Protein AF-A0ABD0NC93-F1 (afdb_monomer)

pLDDT: mean 73.39, std 14.08, range [49.16, 96.38]

Sequence (67 aa):
IGYASIVIVSLLNIYYIVILAWGLYYLFHCNNKWNTENCVEDTLRKNKTLWAAANATNFTSPVTEFW

InterPro domains:
  IP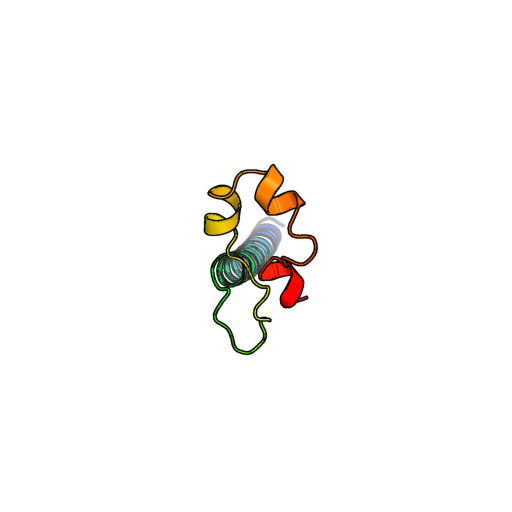R000175 Sodium:neurotransmitter symporter [PF00209] (1-67)
  IPR000175 Sodium:neurotransmitter symporter [PS50267] (1-67)
  IPR000175 Sodium:neurotransmitter symporter [PTHR11616] (1-67)
  IPR037272 Sodium:neurotransmitter symporter superfamily [SSF161070] (1-67)

Radius of gyration: 17.57 Å; Cα contacts (8 Å, |Δi|>4): 46; chains: 1; bounding box: 40×21×49 Å

Secondary structure (DSSP, 8-state):
-HHHHHHHHHHHHHHHHHHHHHHHHHHT---STTS-TTB--HHHHHHS-HHHHHS-TTPBPHHHHH-

Foldseek 3Di:
DVVVVVVVVVVVVVVVVVVVVVVVVQLADQPDPQHDPLEDRVVRVVVDDPVVNVVCPRRDHSVRSVD

Mean predicted aligned error: 10.63 Å

Structure (mmCIF, N/CA/C/O backbone):
data_AF-A0ABD0NC93-F1
#
_entry.id   AF-A0ABD0NC93-F1
#
loop_
_atom_site.group_PDB
_atom_site.id
_atom_site.type_symbol
_atom_site.label_atom_id
_atom_site.label_alt_id
_atom_site.label_comp_id
_atom_site.label_asym_id
_atom_site.label_entity_id
_atom_site.label_seq_id
_atom_site.pdbx_PDB_ins_code
_atom_site.Cartn_x
_atom_site.Cartn_y
_atom_site.Cartn_z
_atom_site.occupancy
_atom_site.B_iso_or_equiv
_atom_site.auth_seq_id
_atom_site.auth_comp_id
_atom_site.auth_asym_id
_atom_site.auth_atom_id
_atom_site.pdbx_PDB_model_num
ATOM 1 N N . ILE A 1 1 ? 21.885 -2.554 -21.921 1.00 71.12 1 ILE A N 1
ATOM 2 C CA . ILE A 1 1 ? 21.861 -2.530 -20.435 1.00 71.12 1 ILE A CA 1
ATOM 3 C C . ILE A 1 1 ? 20.870 -1.482 -19.919 1.00 71.12 1 ILE A C 1
ATOM 5 O O . ILE A 1 1 ? 19.936 -1.876 -19.238 1.00 71.12 1 ILE A O 1
ATOM 9 N N . GLY A 1 2 ? 20.968 -0.205 -20.323 1.00 88.00 2 GLY A N 1
ATOM 10 C CA . GLY A 1 2 ? 20.068 0.861 -19.835 1.00 88.00 2 GLY A CA 1
ATOM 11 C C . GLY A 1 2 ? 18.561 0.648 -20.072 1.00 88.00 2 GLY A C 1
ATOM 12 O O . GLY A 1 2 ? 17.768 0.850 -19.163 1.00 88.00 2 GLY A O 1
ATOM 13 N N . TYR A 1 3 ? 18.140 0.168 -21.248 1.00 85.88 3 TYR A N 1
ATOM 14 C CA . TYR A 1 3 ? 16.713 -0.103 -21.499 1.00 85.88 3 TYR A CA 1
ATOM 15 C C . TYR A 1 3 ? 16.155 -1.241 -20.636 1.00 85.88 3 TYR A C 1
ATOM 17 O O . TYR A 1 3 ? 15.054 -1.127 -20.109 1.00 85.88 3 TYR A O 1
ATOM 25 N N . ALA A 1 4 ? 16.935 -2.307 -20.430 1.00 90.31 4 ALA A N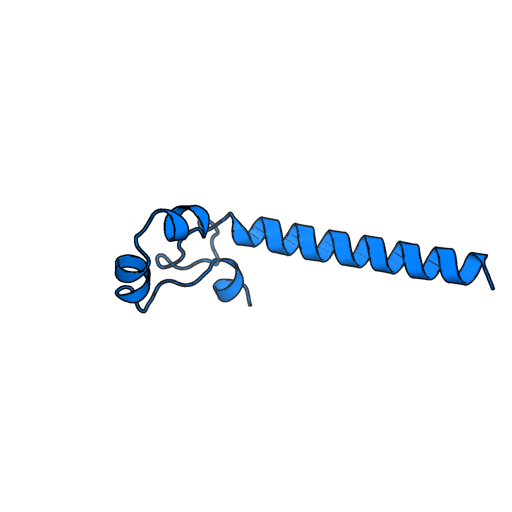 1
ATOM 26 C CA . ALA A 1 4 ? 16.529 -3.417 -19.572 1.00 90.31 4 ALA A CA 1
ATOM 27 C C . ALA A 1 4 ? 16.359 -2.967 -18.110 1.00 90.31 4 ALA A C 1
ATOM 29 O O . ALA A 1 4 ? 15.378 -3.338 -17.472 1.00 90.31 4 ALA A O 1
ATOM 30 N N . SER A 1 5 ? 17.252 -2.112 -17.594 1.00 92.12 5 SER A N 1
ATOM 31 C CA . SER A 1 5 ? 17.106 -1.575 -16.235 1.00 92.12 5 SER A CA 1
ATOM 32 C C . SER A 1 5 ? 15.890 -0.659 -16.096 1.00 92.12 5 SER A C 1
ATOM 34 O O . SER A 1 5 ? 15.203 -0.732 -15.083 1.00 92.12 5 SER A O 1
ATOM 36 N N . ILE A 1 6 ? 15.577 0.158 -17.111 1.00 92.12 6 ILE A N 1
ATOM 37 C CA . ILE A 1 6 ? 14.392 1.035 -17.091 1.00 92.12 6 ILE A CA 1
ATOM 38 C C . ILE A 1 6 ? 13.104 0.206 -17.012 1.00 92.12 6 ILE A C 1
ATOM 40 O O . ILE A 1 6 ? 12.221 0.530 -16.223 1.00 92.12 6 ILE A O 1
ATOM 44 N N . VAL A 1 7 ? 13.018 -0.883 -17.782 1.00 94.06 7 VAL A N 1
ATOM 45 C CA . VAL A 1 7 ? 11.853 -1.782 -17.773 1.00 94.06 7 VAL A CA 1
ATOM 46 C C . VAL A 1 7 ? 11.698 -2.491 -16.425 1.00 94.06 7 VAL A C 1
ATO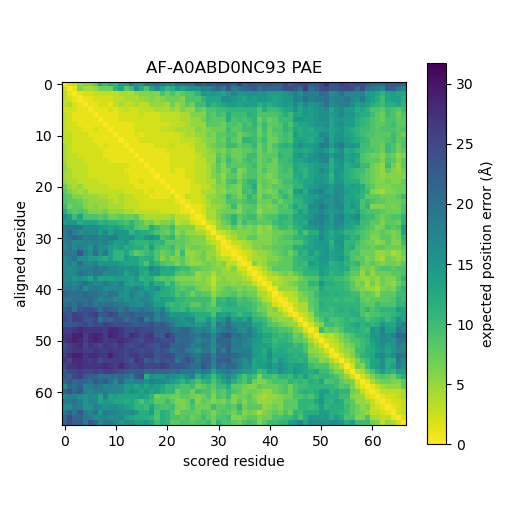M 48 O O . VAL A 1 7 ? 10.595 -2.584 -15.899 1.00 94.06 7 VAL A O 1
ATOM 51 N N . ILE A 1 8 ? 12.792 -2.966 -15.827 1.00 94.88 8 ILE A N 1
ATOM 52 C CA . ILE A 1 8 ? 12.729 -3.629 -14.516 1.00 94.88 8 ILE A CA 1
ATOM 53 C C . ILE A 1 8 ? 12.286 -2.634 -13.435 1.00 94.88 8 ILE A C 1
ATOM 55 O O . ILE A 1 8 ? 11.376 -2.925 -12.662 1.00 94.88 8 ILE A O 1
ATOM 59 N N . VAL A 1 9 ? 12.881 -1.438 -13.404 1.00 95.69 9 VAL A N 1
ATOM 60 C CA . VAL A 1 9 ? 12.530 -0.407 -12.418 1.00 95.69 9 VAL A CA 1
ATOM 61 C C . VAL A 1 9 ? 11.075 0.038 -12.579 1.00 95.69 9 VAL A C 1
ATOM 63 O O . VAL A 1 9 ? 10.391 0.213 -11.570 1.00 95.69 9 VAL A O 1
ATOM 66 N N . SER A 1 10 ? 10.564 0.185 -13.805 1.00 93.88 10 SER A N 1
ATOM 67 C CA . SER A 1 10 ? 9.162 0.566 -14.016 1.00 93.88 10 SER A CA 1
ATOM 68 C C . SER A 1 10 ? 8.192 -0.515 -13.533 1.00 93.88 10 SER A C 1
ATOM 70 O O . SER A 1 10 ? 7.233 -0.192 -12.832 1.00 93.88 10 SER A O 1
ATOM 72 N N . LEU A 1 11 ? 8.473 -1.792 -13.809 1.00 95.06 11 LEU A N 1
ATOM 73 C CA . LEU A 1 11 ? 7.660 -2.912 -13.325 1.00 95.06 11 LEU A CA 1
ATOM 74 C C . LEU A 1 11 ? 7.644 -2.993 -11.793 1.00 95.06 11 LEU A C 1
ATOM 76 O O . LEU A 1 11 ? 6.573 -3.159 -11.206 1.00 95.06 11 LEU A O 1
ATOM 80 N N . LEU A 1 12 ? 8.796 -2.813 -11.135 1.00 96.38 12 LEU A N 1
ATOM 81 C CA . LEU A 1 12 ? 8.864 -2.789 -9.669 1.00 96.38 12 LEU A CA 1
ATOM 82 C C . LEU A 1 12 ? 8.079 -1.614 -9.074 1.00 96.38 12 LEU A C 1
ATOM 84 O O . LEU A 1 12 ? 7.395 -1.792 -8.070 1.00 96.38 12 LEU A O 1
ATOM 88 N N . ASN A 1 13 ? 8.143 -0.430 -9.688 1.00 95.12 13 ASN A N 1
ATOM 89 C CA . ASN A 1 13 ? 7.380 0.728 -9.218 1.00 95.12 13 ASN A CA 1
ATOM 90 C C . ASN A 1 13 ? 5.868 0.501 -9.342 1.00 95.12 13 ASN A C 1
ATOM 92 O O . ASN A 1 13 ? 5.132 0.804 -8.406 1.00 95.12 13 ASN A O 1
ATOM 96 N N . ILE A 1 14 ? 5.403 -0.074 -10.456 1.00 95.94 14 ILE A N 1
ATOM 97 C CA . ILE A 1 14 ? 3.983 -0.412 -10.640 1.00 95.94 14 ILE A CA 1
ATOM 98 C C . ILE A 1 14 ? 3.540 -1.416 -9.574 1.00 95.94 14 ILE A C 1
ATOM 100 O O . ILE A 1 14 ? 2.543 -1.188 -8.891 1.00 95.94 14 ILE A O 1
ATOM 104 N N . TYR A 1 15 ? 4.308 -2.492 -9.387 1.00 95.94 15 TYR A N 1
ATOM 105 C CA . TYR A 1 15 ? 4.039 -3.495 -8.358 1.00 95.94 15 TYR A CA 1
ATOM 106 C C . TYR A 1 15 ? 3.951 -2.872 -6.956 1.00 95.94 15 TYR A C 1
ATOM 108 O O . TYR A 1 15 ? 3.014 -3.144 -6.205 1.00 95.94 15 TYR A O 1
ATOM 116 N N . TYR A 1 16 ? 4.883 -1.975 -6.628 1.00 95.44 16 TYR A N 1
ATOM 117 C CA . TYR A 1 16 ? 4.917 -1.294 -5.338 1.00 95.44 16 TYR A CA 1
ATOM 118 C C . TYR A 1 16 ? 3.695 -0.389 -5.115 1.00 95.44 16 TYR A C 1
ATOM 120 O O . TYR A 1 16 ? 3.076 -0.442 -4.052 1.00 95.44 16 TYR A O 1
ATOM 128 N N . ILE A 1 17 ? 3.294 0.394 -6.123 1.00 95.00 17 ILE A N 1
ATOM 129 C CA . ILE A 1 17 ? 2.101 1.254 -6.046 1.00 95.00 17 ILE A CA 1
ATOM 130 C C . ILE A 1 17 ? 0.832 0.415 -5.842 1.00 95.00 17 ILE A C 1
ATOM 132 O O . ILE A 1 17 ? -0.014 0.789 -5.032 1.00 95.00 17 ILE A O 1
ATOM 136 N N . VAL A 1 18 ? 0.703 -0.726 -6.528 1.00 94.12 18 VAL A N 1
ATOM 137 C CA . VAL A 1 18 ? -0.464 -1.617 -6.389 1.00 94.12 18 VAL A CA 1
ATOM 138 C C . VAL A 1 18 ? -0.584 -2.160 -4.963 1.00 94.12 18 VAL A C 1
ATOM 140 O O . VAL A 1 18 ? -1.671 -2.113 -4.386 1.00 94.12 18 VAL A O 1
ATOM 143 N N . ILE A 1 19 ? 0.524 -2.610 -4.366 1.00 90.25 19 ILE A N 1
ATOM 144 C CA . ILE A 1 19 ? 0.534 -3.095 -2.976 1.00 90.25 19 ILE A CA 1
ATOM 145 C C . ILE A 1 19 ? 0.164 -1.982 -2.000 1.00 90.25 19 ILE A C 1
ATOM 147 O O . ILE A 1 19 ? -0.646 -2.202 -1.102 1.00 90.25 19 ILE A O 1
ATOM 151 N N . LEU A 1 20 ? 0.731 -0.785 -2.171 1.00 87.75 20 LEU A N 1
ATOM 152 C CA . LEU A 1 20 ? 0.402 0.353 -1.316 1.00 87.75 20 LEU A CA 1
ATOM 153 C C . LEU A 1 20 ? -1.070 0.753 -1.433 1.00 87.75 20 LEU A C 1
ATOM 155 O O . LEU A 1 20 ? -1.700 1.044 -0.420 1.00 87.75 20 LEU A O 1
ATOM 159 N N . ALA A 1 21 ? -1.628 0.749 -2.644 1.00 86.69 21 ALA A N 1
ATOM 160 C CA . ALA A 1 21 ? -3.037 1.051 -2.867 1.00 86.69 21 ALA A CA 1
ATOM 161 C C . ALA A 1 21 ? -3.948 0.035 -2.163 1.00 86.69 21 ALA A C 1
ATOM 163 O O . ALA A 1 21 ? -4.903 0.434 -1.498 1.00 86.69 21 ALA A O 1
ATOM 164 N N . TRP A 1 22 ? -3.615 -1.257 -2.244 1.00 82.88 22 TRP A N 1
ATOM 165 C CA . TRP A 1 22 ? -4.290 -2.303 -1.473 1.00 82.88 22 TRP A CA 1
ATOM 166 C C . TRP A 1 22 ? -4.168 -2.047 0.031 1.00 82.88 22 TRP A C 1
ATOM 168 O O . TRP A 1 22 ? -5.181 -1.974 0.720 1.00 82.88 22 TRP A O 1
ATOM 178 N N . GLY A 1 23 ? -2.956 -1.815 0.538 1.00 78.38 23 GLY A N 1
ATOM 179 C CA . GLY A 1 23 ? -2.728 -1.516 1.952 1.00 78.38 23 GLY A CA 1
ATOM 180 C C . GLY A 1 23 ? -3.545 -0.322 2.458 1.00 78.38 23 GLY A C 1
ATOM 181 O O . GLY A 1 23 ? -4.165 -0.415 3.512 1.00 78.38 23 GLY A O 1
ATOM 182 N N . LEU A 1 24 ? -3.606 0.772 1.692 1.00 76.69 24 LEU A N 1
A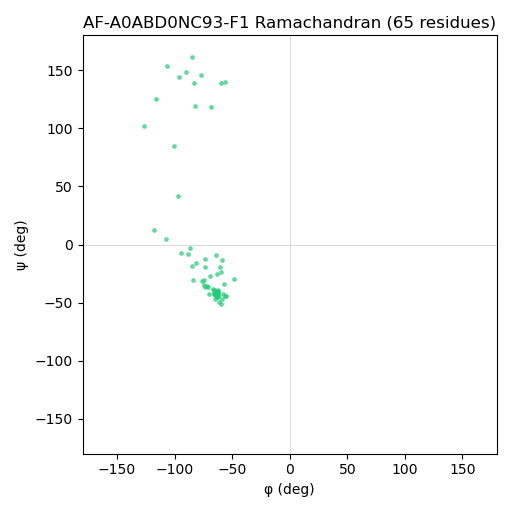TOM 183 C CA . LEU A 1 24 ? -4.414 1.950 2.023 1.00 76.69 24 LEU A CA 1
ATOM 184 C C . LEU A 1 24 ? -5.918 1.654 1.993 1.00 76.69 24 LEU A C 1
ATOM 186 O O . LEU A 1 24 ? -6.636 2.124 2.871 1.00 76.69 24 LEU A O 1
ATOM 190 N N . TYR A 1 25 ? -6.395 0.874 1.020 1.00 75.94 25 TYR A N 1
ATOM 191 C CA . TYR A 1 25 ? -7.801 0.475 0.947 1.00 75.94 25 TYR A CA 1
ATOM 192 C C . TYR A 1 25 ? -8.235 -0.284 2.206 1.00 75.94 25 TYR A C 1
ATOM 194 O O . TYR A 1 25 ? -9.254 0.059 2.804 1.00 75.94 25 TYR A O 1
ATOM 202 N N . TYR A 1 26 ? -7.434 -1.254 2.653 1.00 70.38 26 TYR A N 1
ATOM 203 C CA . TYR A 1 26 ? -7.739 -1.995 3.876 1.00 70.38 26 TYR A CA 1
ATOM 204 C C . TYR A 1 26 ? -7.533 -1.142 5.131 1.00 70.38 26 TYR A C 1
ATOM 206 O O . TYR A 1 26 ? -8.341 -1.230 6.040 1.00 70.38 26 TYR A O 1
ATOM 214 N N . LEU A 1 27 ? -6.540 -0.248 5.185 1.00 68.50 27 LEU A N 1
ATOM 215 C CA . LEU A 1 27 ? -6.270 0.580 6.372 1.00 68.50 27 LEU A CA 1
ATOM 216 C C . LEU A 1 27 ? -7.470 1.435 6.827 1.00 68.50 27 LEU A C 1
ATOM 218 O O . LEU A 1 27 ? -7.640 1.672 8.024 1.00 68.50 27 LEU A O 1
ATOM 222 N N . PHE A 1 28 ? -8.289 1.908 5.885 1.00 64.69 28 PHE A N 1
ATOM 223 C CA . PHE A 1 28 ? -9.374 2.859 6.155 1.00 64.69 28 PHE A CA 1
ATOM 224 C C . PHE A 1 28 ? -10.783 2.263 6.080 1.00 64.69 28 PHE A C 1
ATOM 226 O O . PHE A 1 28 ? -11.742 3.025 6.155 1.00 64.69 28 PHE A O 1
ATOM 233 N N . HIS A 1 29 ? -10.952 0.954 5.879 1.00 65.38 29 HIS A N 1
ATOM 234 C CA . HIS A 1 29 ? -12.289 0.365 5.757 1.00 65.38 29 HIS A CA 1
ATOM 235 C C . HIS A 1 29 ? -12.497 -0.798 6.721 1.00 65.38 29 HIS A C 1
ATOM 237 O O . HIS A 1 29 ? -12.099 -1.932 6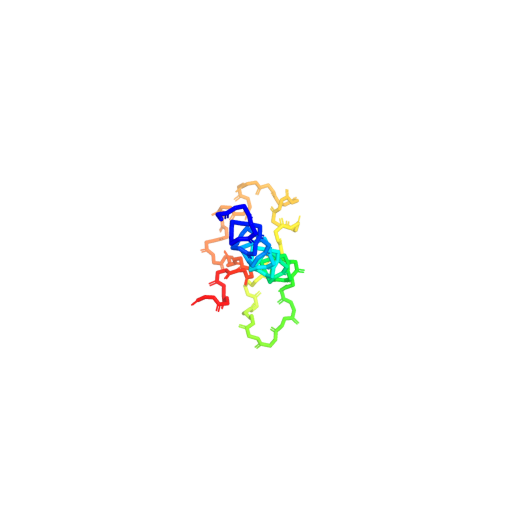.448 1.00 65.38 29 HIS A O 1
ATOM 243 N N . CYS A 1 30 ? -13.219 -0.521 7.811 1.00 69.62 30 CYS A N 1
ATOM 244 C CA . CYS A 1 30 ? -13.724 -1.558 8.709 1.00 69.62 30 CYS A CA 1
ATOM 245 C C . CYS A 1 30 ? -15.107 -2.114 8.322 1.00 69.62 30 CYS A C 1
ATOM 247 O O . CYS A 1 30 ? -15.507 -3.133 8.868 1.00 69.62 30 CYS A O 1
ATOM 249 N N . ASN A 1 31 ? -15.807 -1.536 7.339 1.00 68.88 31 ASN A N 1
ATOM 250 C CA . ASN A 1 31 ? -17.189 -1.905 6.991 1.00 68.88 31 ASN A CA 1
ATOM 251 C C . ASN A 1 31 ? -17.315 -2.897 5.813 1.00 68.88 31 ASN A C 1
ATOM 253 O O . ASN A 1 31 ? -18.156 -2.729 4.928 1.00 68.88 31 ASN A O 1
ATOM 257 N N . ASN A 1 32 ? -16.450 -3.909 5.761 1.00 71.25 32 ASN A N 1
ATOM 258 C CA . ASN A 1 32 ? -16.488 -4.933 4.719 1.00 71.25 32 ASN A CA 1
ATOM 259 C C . ASN A 1 32 ? -17.022 -6.262 5.262 1.00 71.25 32 ASN A C 1
ATOM 261 O O . ASN A 1 32 ? -16.863 -6.566 6.438 1.00 71.25 32 ASN A O 1
ATOM 265 N N . LYS A 1 33 ? -17.611 -7.096 4.392 1.00 72.06 33 LYS A N 1
ATOM 266 C CA . LYS A 1 33 ? -18.237 -8.379 4.784 1.00 72.06 33 LYS A CA 1
ATOM 267 C C . LYS A 1 33 ? -17.279 -9.390 5.429 1.00 72.06 33 LYS A C 1
ATOM 269 O O . LYS A 1 33 ? -17.746 -10.349 6.027 1.00 72.06 33 LYS A O 1
ATOM 274 N N . TRP A 1 34 ? -15.974 -9.219 5.233 1.00 69.81 34 TRP A N 1
ATOM 275 C CA . TRP A 1 34 ? -14.930 -10.085 5.780 1.00 69.81 34 TRP A CA 1
ATOM 276 C C . TRP A 1 34 ? -14.359 -9.583 7.113 1.00 69.81 34 TRP A C 1
ATOM 278 O O . TRP A 1 34 ? -13.579 -10.302 7.723 1.00 69.81 34 TRP A O 1
ATOM 288 N N . ASN A 1 35 ? -14.740 -8.383 7.563 1.00 69.31 35 ASN A N 1
ATOM 289 C CA . ASN A 1 35 ? -14.282 -7.837 8.835 1.00 69.31 35 ASN A CA 1
ATOM 290 C C . ASN A 1 35 ? -15.225 -8.240 9.974 1.00 69.31 35 ASN A C 1
ATOM 292 O O . ASN A 1 35 ? -16.440 -8.356 9.791 1.00 69.31 35 ASN A O 1
ATOM 296 N N . THR A 1 36 ? -14.664 -8.407 11.165 1.00 70.38 36 THR A N 1
ATOM 297 C CA . THR A 1 36 ? -15.406 -8.691 12.396 1.00 70.38 36 THR A CA 1
ATOM 298 C C . THR A 1 36 ? -15.907 -7.382 13.017 1.00 70.38 36 THR A C 1
ATOM 300 O O . THR A 1 36 ? -15.364 -6.306 12.770 1.00 70.38 36 THR A O 1
ATOM 303 N N . GLU A 1 37 ? -16.906 -7.451 13.903 1.00 69.62 37 GLU A N 1
ATOM 304 C CA . GLU A 1 37 ? -17.411 -6.301 14.686 1.00 69.62 37 GLU A CA 1
ATOM 305 C C . GLU A 1 37 ? -16.335 -5.625 15.562 1.00 69.62 37 GLU A C 1
ATOM 307 O O . GLU A 1 37 ? -16.517 -4.514 16.060 1.00 69.62 37 GLU A O 1
ATOM 312 N N . ASN A 1 38 ? -15.194 -6.290 15.729 1.00 68.12 38 ASN A N 1
ATOM 313 C CA . ASN A 1 38 ? -14.035 -5.811 16.465 1.00 68.12 38 ASN A CA 1
ATOM 314 C C . ASN A 1 38 ? -13.075 -4.953 15.624 1.00 68.12 38 ASN A C 1
ATOM 316 O O . ASN A 1 38 ? -12.099 -4.429 16.172 1.00 68.12 38 ASN A O 1
ATOM 320 N N . CYS A 1 39 ? -13.341 -4.789 14.327 1.00 71.69 39 CYS A N 1
ATOM 321 C CA . CYS A 1 39 ? -12.536 -3.947 13.460 1.00 71.69 39 CYS A CA 1
ATOM 322 C C . CYS A 1 39 ? -12.713 -2.476 13.839 1.00 71.69 39 CYS A C 1
ATOM 324 O O . CYS A 1 39 ? -13.805 -1.909 13.738 1.00 71.69 39 CYS A O 1
ATOM 326 N N . VAL A 1 40 ? -11.620 -1.831 14.242 1.00 71.56 40 VAL A N 1
ATOM 327 C CA . VAL A 1 40 ? -11.603 -0.390 14.517 1.00 71.56 40 VAL A CA 1
ATOM 328 C C . VAL A 1 40 ? -10.662 0.296 13.543 1.00 71.56 40 VAL A C 1
ATOM 330 O O . VAL A 1 40 ? -9.482 -0.041 13.456 1.00 71.56 40 VAL A O 1
ATOM 333 N N . GLU A 1 41 ? -11.182 1.301 12.839 1.00 69.25 41 GLU A N 1
ATOM 334 C CA . GLU A 1 41 ? -10.378 2.118 11.935 1.00 69.25 41 GLU A CA 1
ATOM 335 C C . GLU A 1 41 ? -9.243 2.810 12.697 1.00 69.25 41 GLU A C 1
ATOM 337 O O . GLU A 1 41 ? -9.423 3.340 13.800 1.00 69.25 41 GLU A O 1
ATOM 342 N N . ASP A 1 42 ? -8.059 2.853 12.089 1.00 65.88 42 ASP A N 1
ATOM 343 C CA . ASP A 1 42 ? -6.865 3.394 12.742 1.00 65.88 42 ASP A CA 1
ATOM 344 C C . ASP A 1 42 ? -6.981 4.892 13.081 1.00 65.88 42 ASP A C 1
ATOM 346 O O . ASP A 1 42 ? -6.369 5.373 14.039 1.00 65.88 42 ASP A O 1
ATOM 350 N N . THR A 1 43 ? -7.814 5.633 12.348 1.00 62.50 43 THR A N 1
ATOM 351 C CA . THR A 1 43 ? -8.202 7.027 12.632 1.00 62.50 43 THR A CA 1
ATOM 352 C C . THR A 1 43 ? -8.987 7.153 13.940 1.00 62.50 43 THR A C 1
ATOM 354 O O . THR A 1 43 ? -8.704 8.039 14.750 1.00 62.50 43 THR A O 1
ATOM 357 N N . LEU A 1 44 ? -9.928 6.241 14.189 1.00 63.25 44 LEU A N 1
ATOM 358 C CA . LEU A 1 44 ? -10.690 6.147 15.437 1.00 63.25 44 LEU A CA 1
ATOM 359 C C . LEU A 1 44 ? -9.817 5.646 16.595 1.00 63.25 44 LEU A C 1
ATOM 361 O O . LEU A 1 44 ? -9.935 6.154 17.713 1.00 63.25 44 LEU A O 1
ATOM 365 N N . ARG A 1 45 ? -8.888 4.716 16.327 1.00 60.19 45 ARG A N 1
ATOM 366 C CA . ARG A 1 45 ? -7.916 4.222 17.317 1.00 60.19 45 ARG A CA 1
ATOM 367 C C . ARG A 1 45 ? -6.985 5.329 17.820 1.00 60.19 45 ARG A C 1
ATOM 369 O O . ARG A 1 45 ? -6.721 5.380 19.016 1.00 60.19 45 ARG A O 1
ATOM 376 N N . LYS A 1 46 ? -6.544 6.244 16.948 1.00 60.97 46 LYS A N 1
ATOM 377 C CA . LYS A 1 46 ? -5.702 7.400 17.326 1.00 60.97 46 LYS A CA 1
ATOM 378 C C . LYS A 1 46 ? -6.426 8.461 18.162 1.00 60.97 46 LYS A C 1
ATOM 380 O O . LYS A 1 46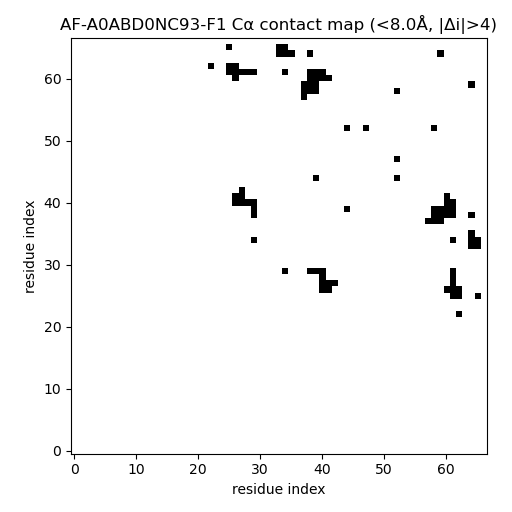 ? -5.768 9.162 18.924 1.00 60.97 46 LYS A O 1
ATOM 385 N N . ASN A 1 47 ? -7.748 8.583 18.029 1.00 56.84 47 ASN A N 1
ATOM 386 C CA . ASN A 1 47 ? -8.561 9.489 18.852 1.00 56.84 47 ASN A CA 1
ATOM 387 C C . ASN A 1 47 ? -8.904 8.907 20.232 1.00 56.84 47 ASN A C 1
ATOM 389 O O . ASN A 1 47 ? -9.304 9.648 21.130 1.00 56.84 47 ASN A O 1
ATOM 393 N N . LYS A 1 48 ? -8.743 7.593 20.434 1.00 63.56 48 LYS A N 1
ATOM 394 C CA . LYS A 1 48 ? -8.811 6.991 21.767 1.00 63.56 48 LYS A CA 1
ATOM 395 C C . LYS A 1 48 ? -7.460 7.131 22.457 1.00 63.56 48 LYS A C 1
ATOM 397 O O . LYS A 1 48 ? -6.407 6.955 21.851 1.00 63.56 48 LYS A O 1
ATOM 402 N N . THR A 1 49 ? -7.486 7.443 23.751 1.00 59.00 49 THR A N 1
ATOM 403 C CA . THR A 1 49 ? -6.268 7.448 24.562 1.00 59.00 49 THR A CA 1
ATOM 404 C C . THR A 1 49 ? -5.611 6.072 24.466 1.00 59.00 49 THR A C 1
ATOM 406 O O . THR A 1 49 ? -6.295 5.047 24.485 1.00 59.00 49 THR A O 1
ATOM 409 N N . LEU A 1 50 ? -4.280 6.038 24.371 1.00 57.38 50 LEU A N 1
ATOM 410 C CA . LEU A 1 50 ? -3.484 4.805 24.294 1.00 57.38 50 LEU A CA 1
ATOM 411 C C . LEU A 1 50 ? -3.889 3.777 25.367 1.00 57.38 50 LEU A C 1
ATOM 413 O O . LEU A 1 50 ? -3.837 2.582 25.122 1.00 57.38 50 LEU A O 1
ATOM 417 N N . TRP A 1 51 ? -4.375 4.246 26.520 1.00 49.16 51 TRP A N 1
ATOM 418 C CA . TRP A 1 51 ? -4.888 3.429 27.618 1.00 49.16 51 TRP A CA 1
ATOM 419 C C . TRP A 1 51 ? -6.264 2.791 27.342 1.00 49.16 51 TRP A C 1
ATOM 421 O O . TRP A 1 51 ? -6.484 1.639 27.694 1.00 49.16 51 TRP A O 1
ATOM 431 N N . ALA A 1 52 ? -7.178 3.483 26.651 1.00 54.53 52 ALA A N 1
ATOM 432 C CA . ALA A 1 52 ? -8.457 2.917 26.207 1.00 54.53 52 ALA A CA 1
ATOM 433 C C . ALA A 1 52 ? -8.294 1.957 25.014 1.00 54.53 52 ALA A C 1
ATOM 435 O O . ALA A 1 52 ? -9.064 1.008 24.882 1.00 54.53 52 ALA A O 1
ATOM 436 N N . ALA A 1 53 ? -7.290 2.192 24.161 1.00 54.75 53 ALA A N 1
ATOM 437 C CA . ALA A 1 53 ? -6.902 1.266 23.098 1.00 54.75 53 ALA A CA 1
ATOM 438 C C . AL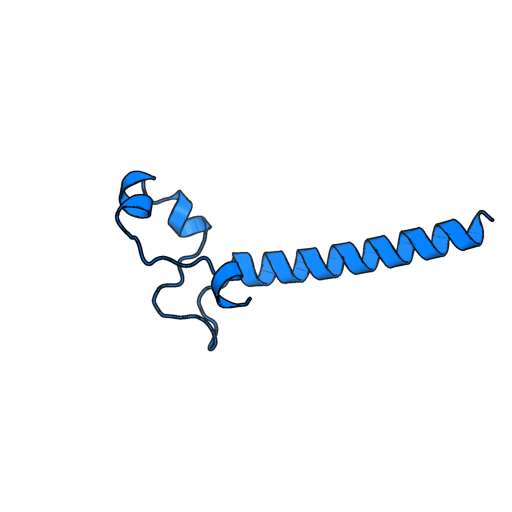A A 1 53 ? -6.144 0.038 23.644 1.00 54.75 53 ALA A C 1
ATOM 440 O O . ALA A 1 53 ? -6.344 -1.060 23.142 1.00 54.75 53 ALA A O 1
ATOM 441 N N . ALA A 1 54 ? -5.333 0.199 24.698 1.00 53.31 54 ALA A N 1
ATOM 442 C CA . ALA A 1 54 ? -4.629 -0.895 25.374 1.00 53.31 54 ALA A CA 1
ATOM 443 C C . ALA A 1 54 ? -5.536 -1.743 26.289 1.00 53.31 54 ALA A C 1
ATOM 445 O O . ALA A 1 54 ? -5.310 -2.942 26.412 1.00 53.31 54 ALA A O 1
ATOM 446 N N . ASN A 1 55 ? -6.579 -1.158 26.896 1.00 49.91 55 ASN A N 1
ATOM 447 C CA . ASN A 1 55 ? -7.584 -1.900 27.677 1.00 49.91 55 ASN A CA 1
ATOM 448 C C . ASN A 1 55 ? -8.557 -2.711 26.809 1.00 49.91 55 ASN A C 1
ATOM 450 O O . ASN A 1 55 ? -9.301 -3.540 27.330 1.00 49.91 55 ASN A O 1
ATOM 454 N N . ALA A 1 56 ? -8.579 -2.476 25.500 1.00 56.50 56 ALA A N 1
ATOM 455 C CA . ALA A 1 56 ? -9.382 -3.243 24.568 1.00 56.50 56 ALA A CA 1
ATOM 456 C C . ALA A 1 56 ? -8.501 -4.272 23.861 1.00 56.50 56 ALA A C 1
ATOM 458 O O . ALA A 1 56 ? -7.999 -4.063 22.760 1.00 56.50 56 ALA A O 1
ATOM 459 N N . THR A 1 57 ? -8.323 -5.408 24.524 1.00 57.59 57 THR A N 1
ATOM 460 C CA . THR A 1 57 ? -7.447 -6.509 24.096 1.00 57.59 57 THR A CA 1
ATOM 461 C C . THR A 1 57 ? -7.869 -7.181 22.789 1.00 57.59 57 THR A C 1
ATOM 463 O O . THR A 1 57 ? -7.119 -7.995 22.265 1.00 57.59 57 THR A O 1
ATOM 466 N N . ASN A 1 58 ? -9.057 -6.857 22.266 1.00 59.38 58 ASN A N 1
ATOM 467 C CA . ASN A 1 58 ? -9.676 -7.562 21.147 1.00 59.38 58 ASN A CA 1
ATOM 468 C C . ASN A 1 58 ? -9.900 -6.675 19.911 1.00 59.38 58 ASN A C 1
ATOM 470 O O . ASN A 1 58 ? -10.644 -7.095 19.033 1.00 59.38 58 ASN A O 1
ATOM 474 N N . PHE A 1 59 ? -9.327 -5.466 19.831 1.00 64.06 59 PHE A N 1
ATOM 475 C CA . PHE A 1 59 ? -9.413 -4.665 18.603 1.00 64.06 59 PHE A CA 1
ATOM 476 C C . PHE A 1 59 ? -8.351 -5.092 17.595 1.00 64.06 59 PHE A C 1
ATOM 478 O O . PHE A 1 59 ? -7.147 -4.992 17.840 1.00 64.06 59 PHE A O 1
ATOM 485 N N . THR A 1 60 ? -8.823 -5.536 16.444 1.00 66.75 60 THR A N 1
ATOM 486 C CA . THR A 1 60 ? -8.035 -5.914 15.277 1.00 66.75 60 THR A CA 1
ATOM 487 C C . THR A 1 60 ? -7.966 -4.728 14.316 1.00 66.75 60 THR A C 1
ATOM 489 O O . THR A 1 60 ? -8.897 -3.928 14.195 1.00 66.75 60 THR A O 1
ATOM 492 N N . SER A 1 61 ? -6.820 -4.561 13.656 1.00 65.94 61 SER A N 1
ATOM 493 C CA . SER A 1 61 ? -6.700 -3.610 12.548 1.00 65.94 61 SER A CA 1
ATOM 494 C C . SER A 1 61 ? -7.352 -4.228 11.306 1.00 65.94 61 SER A C 1
ATOM 496 O O . SER A 1 61 ? -7.221 -5.440 11.104 1.00 65.94 61 SER A O 1
ATOM 498 N N . PRO A 1 62 ? -7.986 -3.439 10.425 1.00 64.50 62 PRO A N 1
ATOM 499 C CA . PRO A 1 62 ? -8.565 -3.972 9.192 1.00 64.50 62 PRO A CA 1
ATOM 500 C C . PRO A 1 62 ? -7.529 -4.644 8.274 1.00 64.50 62 PRO A C 1
ATOM 502 O O . PRO A 1 62 ? -7.874 -5.526 7.495 1.00 64.50 62 PRO A O 1
ATOM 505 N N . VAL A 1 63 ? -6.242 -4.293 8.394 1.00 65.81 63 VAL A N 1
ATOM 506 C CA . VAL A 1 63 ? -5.158 -5.025 7.718 1.00 65.81 63 VAL A CA 1
ATOM 507 C C . VAL A 1 63 ? -4.960 -6.413 8.332 1.00 65.81 63 VAL A C 1
ATOM 509 O O . VAL A 1 63 ? -4.794 -7.373 7.595 1.00 65.81 63 VAL A O 1
ATOM 512 N N . THR A 1 64 ? -4.996 -6.550 9.661 1.00 67.38 64 THR A N 1
ATOM 513 C CA . THR A 1 64 ? -4.780 -7.841 10.344 1.00 67.38 64 THR A CA 1
ATOM 514 C C . THR A 1 64 ? -5.948 -8.816 10.225 1.00 67.38 64 THR A C 1
ATOM 516 O O . THR A 1 64 ? -5.739 -9.995 10.454 1.00 67.38 64 THR A O 1
ATOM 519 N N . GLU A 1 65 ? -7.159 -8.353 9.899 1.00 64.12 65 GLU A N 1
ATOM 520 C CA . GLU A 1 65 ? -8.299 -9.251 9.638 1.00 64.12 65 GLU A CA 1
ATOM 521 C C . GLU A 1 65 ? -8.341 -9.773 8.199 1.00 64.12 65 GLU A C 1
ATOM 523 O O . GLU A 1 65 ? -9.025 -10.752 7.916 1.00 64.12 65 GLU A O 1
ATOM 528 N N . PHE A 1 66 ? -7.633 -9.117 7.280 1.00 61.91 66 PHE A N 1
ATOM 529 C CA . PHE A 1 66 ? -7.589 -9.531 5.883 1.00 61.91 66 PHE A CA 1
ATOM 530 C C . PHE A 1 66 ? -6.543 -10.628 5.606 1.00 61.91 66 PHE A C 1
ATOM 532 O O . PHE A 1 66 ? -6.735 -11.424 4.686 1.00 61.91 66 PHE A O 1
ATOM 539 N N . TRP A 1 67 ? -5.441 -10.643 6.367 1.00 62.12 67 TRP A N 1
ATOM 540 C CA . TRP A 1 67 ? -4.343 -11.617 6.258 1.00 62.12 67 TRP A CA 1
ATOM 541 C C . TRP A 1 67 ? -4.571 -12.840 7.143 1.00 62.12 67 TRP A C 1
ATOM 543 O O . TRP A 1 67 ? -4.281 -13.957 6.657 1.00 62.12 67 TRP A O 1
#

Organism: Cirrhinus mrigala (NCBI:txid683832)

Solvent-accessible surface area (backbone atoms only — not comparable to full-atom values): 3932 Å² total; per-residue (Å²): 110,70,69,62,51,53,54,53,53,50,52,52,50,53,53,52,51,52,52,49,51,51,52,53,55,32,47,73,45,41,90,47,98,78,48,56,96,45,37,47,36,58,73,61,52,70,73,38,55,70,65,64,52,63,71,41,85,68,64,42,46,37,54,69,60,73,110

Nearest PDB structures (foldseek):
  6awn-assembly1_A  TM=5.342E-01  e=1.001E-01  Homo sapiens
  5i6z-assembly1_A  TM=5.607E-01  e=1.075E-01  Homo sapiens
  6awp-assembly1_A  TM=5.434E-01  e=1.333E-01  Homo sapiens
  6m0z-assembly1_A  TM=5.238E-01  e=1.225E+00  Drosophila melanogaster
  6m2r-assembly1_A  TM=4.203E-01  e=1.316E+00  Drosophila melanogaster

=== Feature glossary ===
A reading guide for the features in this record.

Start from the sequence.

  · Sequence gives the chain of amino acids in standard one-letter code (A=alanine, C=cysteine, …, Y=tyrosine), read N→C. It is the only feature that is directly encoded by the gene; all structural features are derived from the folded form of this sequence.

Fold it, and you get atomic coordinates and the backbone conformation that goes with them.

  · Structure coordinates are given as an mmCIF _atom_site loop: one row per atom with element, residue name, chain id, sequence number, and x/y/z position in Å. Only the four main-chain atoms per residue are included here; side chains are omitted to keep the record compact.

  · Backbone dihedral angles. Every residue except chain termini has a φ (preceding-C → N → Cα → C) and a ψ (N → Cα → C → next-N). They are reported in degrees following the IUPAC sign convention. Secondary structure is essentially a statement about which (φ, ψ) basin each residue occupies.

  · Eight-state secondary structure (DSSP): H is the canonical α-helix, G the tighter 3₁₀-helix, I the wider π-helix; E/B are β-structure, T and S are turns and bends, and '-' is everything else. DSSP derives these from the pattern of main-chain N–H···O=C hydrogen bonds, not from the sequence.

  · SS3 is a coarse helix/strand/coil call (letters a/b/c) made by the P-SEA algorithm from inter-Cα distances and dihedrals. It is less detailed than DSSP but needs only Cα positions.

Summarize the fold with a handful of shape descriptors and a per-residue structural alphabet.

  · Radius of gyration (Rg) is the root-mean-square distance of Cα atoms from their centroid — a single number for overall size and compactness. A globular domain of N residues has Rg ≈ 2.2·N^0.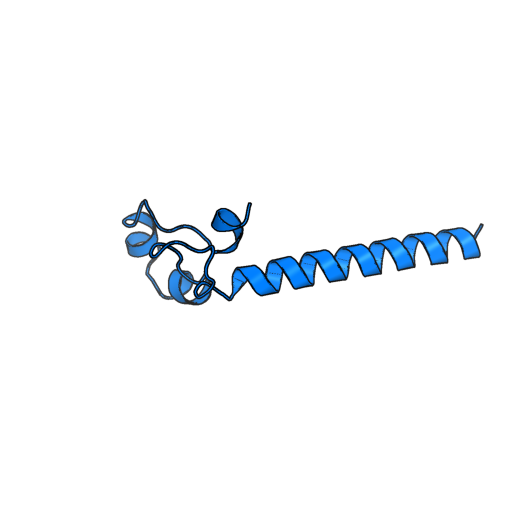38 Å; an extended or disordered chain has a much larger Rg. The Cα contact count is the number of residue pairs whose Cα atoms are within 8 Å and are more than four positions apart in sequence — a standard proxy for tertiary packing density. The bounding box is the smallest axis-aligned box enclosing all Cα atoms.

  · 3Di is Foldseek's structural alphabet. Each residue is assigned one of twenty discrete states based on how its Cα sits relative to its spatial (not sequential) neighbors. Aligning 3Di strings finds structural homologs roughly as well as full 3D superposition, but orders of magnitude faster.

  · Solvent-accessible surface area (SASA) is the area in Å² traced out by the centre of a 1.4 Å probe sphere (a water molecule) rolled over the protein's van der Waals surface (Shrake–Rupley / Lee–Richards construction). Buried residues have near-zero SASA; fully exposed residues can exceed 200 Å². The total SASA scales roughly with the number of surface residues.

Ask how reliable the model is.

  · For AlphaFold models, the B-factor field carries pLDDT — the model's own estimate of local accuracy on a 0–100 scale. Regions with pLDDT<50 should be treated as essentially unmodeled; they often correspond to intrinsically disordered segments.

  · For experimental (PDB) structures, the B-factor (temperature factor) quantifies the positional spread of each atom 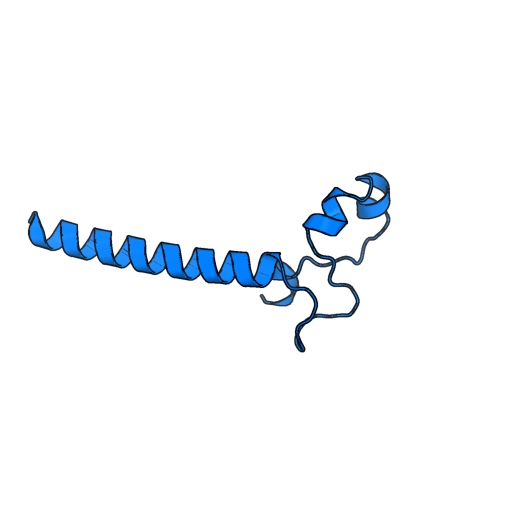in the crystal — a combination of thermal vibration and static disorder — in units of Å². High B-factors mark flexible loops or poorly resolved regions; low B-factors mark the rigid, well-ordered core.

  · Predicted Aligned Error (PAE) is an AlphaFold confidence matrix: entry (i, j) is the expected error in the position of residue j, in ångströms, when the prediction is superimposed on the true structure at residue i. Low PAE within a block of residues means that block is internally rigid and well-predicted; high PAE between two blocks means their relative placement is uncertain even if each block individually is confident.

Place it in context: what it resembles, what it is annotated as, and how it looks.

  · Structural nearest neighbors (via Foldseek easy-search vs the PDB). Reported per hit: target PDB id, E-value, and alignment TM-score. A TM-score above ~0.5 is the conventional threshold for 'same fold'.

  · Functional annotations link the protein to curated databases. InterPro entries identify conserved domains and families by matching the sequence against member-database signatures (Pfam, PROSITE, CDD, …). Gene Ontology (GO) terms describe molecular function, biological process, and cellular component in a controlled vocabulary. CATH places the structure in a hierarchical fold classification (Class/Architecture/Topology/Homologous-superfamily). The organism is the source species.

  · The contact map is a binary N×N matrix image: pixel (i, j) is dark where Cα_i and Cα_j are within 8 Å and |i−j|>4. Because the |i−j|>4 filter removes local helical contacts, off-diagonal stripes parallel to the main diagonal indicate parallel β-sheets; stripes perpendicular to it indicate antiparallel β-sheets. The Ramachandran plot scatters every residue's (φ, ψ) pair against the sterically allowed regions. The PAE heatmap renders the predicted-aligned-error matrix.

  · Six rendered views show the 3D structure from the faces of a cube — i.e. along ±x, ±y, ±z. Rendering representation is drawn randomly per protein from cartoon (secondary-structure ribbons), sticks (backbone bonds), or molecular surface; coloring is either N→C rainbow (blue at the N-terminus through red at the C-terminus) or one color per chain.